Protein AF-X0VY59-F1 (afdb_monomer)

pLDDT: mean 82.15, std 9.76, range [50.88, 96.69]

Mean predicted aligned error: 11.32 Å

Sequence (156 aa):
MSFKDVVDAVDQGPKRRRDRLIAVYIGILAVALAICSMGAGNATKDTMTSNIESANTWAFFQAKNIRRHVLRLQIDELEVLQAAEPELTERARSVIADKIKRYREKEAHLSSDPETGEGLKELLVKGKSLEAQRDLAMRKDRYFDYGLALLQIAIV

InterPro domains:
  IPR025570 Domain of unknown function DUF4337 [PF14235] (20-156)

Secondary structure (DSSP, 8-state):
--HHHHHHHHHHHHHHHHHHHHHHHHHHHHHHHHHHHHHHHHHHHHHHHHHHHHHHHHHHHHHHHHHHHHHHHHHHHHHHHHHH-TT--HHHHHHHHHHHHHHHHHHHHHH--TTTT-SHHHHHHHHHHHHHHHHHHHHHHHHHHHHHHHHHHHH-

Nearest PDB structures (foldseek):
  8iyj-assembly1_B5  TM=4.871E-01  e=7.510E-01  Mus musculus
  8otz-assembly1_C5  TM=5.982E-01  e=2.436E+00  Bos taurus
  3g67-assembly1_A  TM=3.254E-01  e=3.240E-01  Thermotoga maritima

Structure (mmCIF, N/CA/C/O backbone):
data_AF-X0VY59-F1
#
_entry.id   AF-X0VY59-F1
#
loop_
_atom_site.group_PDB
_atom_site.id
_atom_site.type_symbol
_atom_site.label_atom_id
_atom_site.label_alt_id
_atom_site.label_comp_id
_atom_site.label_asym_id
_atom_site.label_entity_id
_atom_site.label_seq_id
_atom_site.pdbx_PDB_ins_code
_atom_site.Cartn_x
_atom_site.Cartn_y
_atom_site.Cartn_z
_atom_site.occupancy
_atom_site.B_iso_or_equiv
_atom_site.auth_seq_id
_atom_site.auth_comp_id
_atom_site.auth_asym_id
_atom_site.auth_atom_id
_atom_site.pdbx_PDB_model_num
ATOM 1 N N . MET A 1 1 ? 57.405 10.185 -54.154 1.00 50.88 1 MET A N 1
ATOM 2 C CA . MET A 1 1 ? 56.457 9.158 -53.673 1.00 50.88 1 MET A CA 1
ATOM 3 C C . MET A 1 1 ? 57.061 7.806 -53.977 1.00 50.88 1 MET A C 1
ATOM 5 O O . MET A 1 1 ? 57.399 7.564 -55.131 1.00 50.88 1 MET A O 1
ATOM 9 N N . SER A 1 2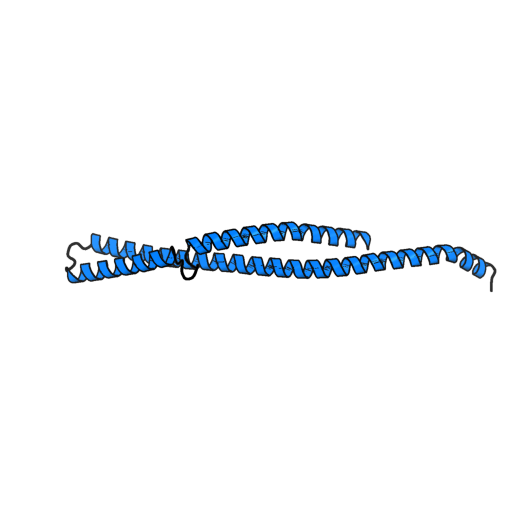 ? 57.310 7.002 -52.946 1.00 72.81 2 SER A N 1
ATOM 10 C CA . SER A 1 2 ? 57.912 5.676 -53.095 1.00 72.81 2 SER A CA 1
ATOM 11 C C . SER A 1 2 ? 56.880 4.707 -53.673 1.00 72.81 2 SER A C 1
ATOM 13 O O . SER A 1 2 ? 55.690 4.832 -53.399 1.00 72.81 2 SER A O 1
ATOM 15 N N . PHE A 1 3 ? 57.319 3.714 -54.448 1.00 57.34 3 PHE A N 1
ATOM 16 C CA . PHE A 1 3 ? 56.446 2.672 -55.009 1.00 57.34 3 PHE A CA 1
ATOM 17 C C . PHE A 1 3 ? 55.663 1.923 -53.908 1.00 57.34 3 PHE A C 1
ATOM 19 O O . PHE A 1 3 ? 54.540 1.482 -54.131 1.00 57.34 3 PHE A O 1
ATOM 26 N N . LYS A 1 4 ? 56.223 1.867 -52.688 1.00 58.50 4 LYS A N 1
ATOM 27 C CA . LYS A 1 4 ? 55.554 1.377 -51.472 1.00 58.50 4 LYS A CA 1
ATOM 28 C C . LYS A 1 4 ? 54.329 2.210 -51.076 1.00 58.50 4 LYS A C 1
ATOM 30 O O . LYS A 1 4 ? 53.301 1.625 -50.775 1.00 58.50 4 LYS A O 1
ATOM 35 N N . ASP A 1 5 ? 54.396 3.538 -51.172 1.00 61.28 5 ASP A N 1
ATOM 36 C CA . ASP A 1 5 ? 53.281 4.427 -50.806 1.00 61.28 5 ASP A CA 1
ATOM 37 C C . ASP A 1 5 ? 52.082 4.245 -51.749 1.00 61.28 5 ASP A C 1
ATOM 39 O O . ASP A 1 5 ? 50.929 4.353 -51.339 1.00 61.28 5 ASP A O 1
ATOM 43 N N . VAL A 1 6 ? 52.350 3.948 -53.025 1.00 60.97 6 VAL A N 1
ATOM 44 C CA . VAL A 1 6 ? 51.316 3.700 -54.040 1.00 60.97 6 VAL A CA 1
ATOM 45 C C . VAL A 1 6 ? 50.690 2.315 -53.852 1.00 60.97 6 VAL A C 1
ATOM 47 O O . VAL A 1 6 ? 49.472 2.186 -53.937 1.00 60.97 6 VAL A O 1
ATOM 50 N N . VAL A 1 7 ? 51.492 1.293 -53.535 1.00 62.38 7 VAL A N 1
ATOM 51 C CA . VAL A 1 7 ? 51.002 -0.064 -53.228 1.00 62.38 7 VAL A CA 1
ATOM 52 C C . VAL A 1 7 ? 50.180 -0.077 -51.934 1.00 62.38 7 VAL A C 1
ATOM 54 O O . VAL A 1 7 ? 49.089 -0.645 -51.922 1.00 62.38 7 VAL A O 1
ATOM 57 N N . ASP A 1 8 ? 50.624 0.629 -50.891 1.00 60.09 8 ASP A N 1
ATOM 58 C CA . ASP A 1 8 ? 49.873 0.779 -49.640 1.00 60.09 8 ASP A CA 1
ATOM 59 C C . ASP A 1 8 ? 48.587 1.596 -49.839 1.00 60.09 8 ASP A C 1
ATOM 61 O O . ASP A 1 8 ? 47.560 1.283 -49.237 1.00 60.09 8 ASP A O 1
ATOM 65 N N . ALA A 1 9 ? 48.586 2.612 -50.709 1.00 60.41 9 ALA A N 1
ATOM 66 C CA . ALA A 1 9 ? 47.377 3.367 -51.043 1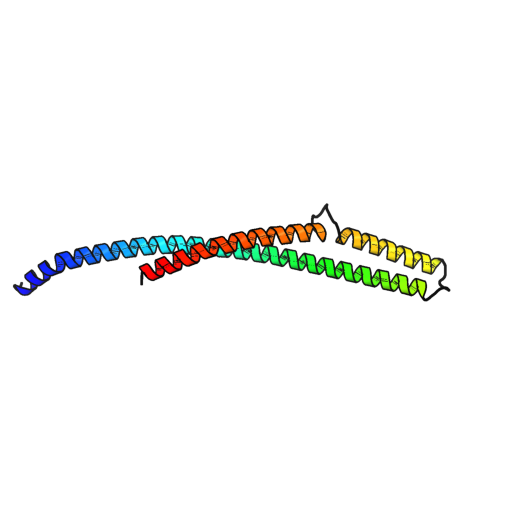.00 60.41 9 ALA A CA 1
ATOM 67 C C . ALA A 1 9 ? 46.344 2.527 -51.822 1.00 60.41 9 ALA A C 1
ATOM 69 O O . ALA A 1 9 ? 45.139 2.671 -51.591 1.00 60.41 9 ALA A O 1
ATOM 70 N N . VAL A 1 10 ? 46.799 1.632 -52.707 1.00 57.81 10 VAL A N 1
ATOM 71 C CA . VAL A 1 10 ? 45.937 0.706 -53.464 1.00 57.81 10 VAL A CA 1
ATOM 72 C C . VAL A 1 10 ? 45.395 -0.412 -52.559 1.00 57.81 10 VAL A C 1
ATOM 74 O O . VAL A 1 10 ? 44.201 -0.713 -52.627 1.00 57.81 10 VAL A O 1
ATOM 77 N N . ASP A 1 11 ? 46.205 -0.951 -51.640 1.00 59.47 11 ASP A N 1
ATOM 78 C CA . ASP A 1 11 ? 45.785 -1.975 -50.662 1.00 59.47 11 ASP A CA 1
ATOM 79 C C . ASP A 1 11 ? 44.866 -1.409 -49.550 1.00 59.47 11 ASP A C 1
ATOM 81 O O . ASP A 1 11 ? 44.028 -2.110 -48.973 1.00 59.47 11 ASP A O 1
ATOM 85 N N . GLN A 1 12 ? 44.946 -0.099 -49.286 1.00 58.47 12 GLN A N 1
ATOM 86 C CA . GLN A 1 12 ? 44.044 0.625 -48.380 1.00 58.47 12 GLN A CA 1
ATOM 87 C C . GLN A 1 12 ? 42.660 0.929 -48.975 1.00 58.47 12 GLN A C 1
ATOM 89 O O . GLN A 1 12 ? 41.727 1.186 -48.213 1.00 58.47 12 GLN A O 1
ATOM 94 N N . GLY A 1 13 ? 42.483 0.909 -50.300 1.00 58.53 13 GLY A N 1
ATOM 95 C CA . GLY A 1 13 ? 41.202 1.214 -50.960 1.00 58.53 13 GLY A CA 1
ATOM 96 C C . GLY A 1 13 ? 40.022 0.326 -50.511 1.00 58.53 13 GLY A C 1
ATOM 97 O O . GLY A 1 13 ? 38.988 0.858 -50.087 1.00 58.53 13 GLY A O 1
ATOM 98 N N . PRO A 1 14 ? 40.153 -1.018 -50.533 1.00 60.44 14 PRO A N 1
ATOM 99 C CA . PRO A 1 14 ? 39.123 -1.927 -50.032 1.00 60.44 14 PRO A CA 1
ATOM 100 C C . PRO A 1 14 ? 38.986 -1.897 -48.501 1.00 60.44 14 PRO A C 1
ATOM 102 O O . PRO A 1 14 ? 37.867 -2.013 -47.992 1.00 60.44 14 PRO A O 1
ATOM 105 N N . LYS A 1 15 ? 40.092 -1.692 -47.766 1.00 63.00 15 LYS A N 1
ATOM 106 C CA . LYS A 1 15 ? 40.093 -1.553 -46.296 1.00 63.00 15 LYS A CA 1
ATOM 107 C C . LYS A 1 15 ? 39.285 -0.325 -45.858 1.00 63.00 15 LYS A C 1
ATOM 109 O O . LYS A 1 15 ? 38.296 -0.488 -45.157 1.00 63.00 15 LYS A O 1
ATOM 114 N N . ARG A 1 16 ? 39.555 0.858 -46.425 1.00 72.94 16 ARG A N 1
ATOM 115 C CA . ARG A 1 16 ? 38.809 2.105 -46.152 1.00 72.94 16 ARG A CA 1
ATOM 116 C C . ARG A 1 16 ? 37.317 2.007 -46.472 1.00 72.94 16 ARG A C 1
ATOM 118 O O . ARG A 1 16 ? 36.502 2.604 -45.769 1.00 72.94 16 ARG A O 1
ATOM 125 N N . ARG A 1 17 ? 36.934 1.276 -47.529 1.00 76.94 17 ARG A N 1
ATOM 126 C CA . ARG A 1 17 ? 35.515 1.063 -47.867 1.00 76.94 17 ARG A CA 1
ATOM 127 C C . ARG A 1 17 ? 34.822 0.166 -46.841 1.00 76.94 17 ARG A C 1
ATOM 129 O O . ARG A 1 17 ? 33.719 0.507 -46.427 1.00 76.94 17 ARG A O 1
ATOM 136 N N . ARG A 1 18 ? 35.452 -0.935 -46.410 1.00 76.81 18 ARG A N 1
ATOM 137 C CA . ARG A 1 18 ? 34.917 -1.770 -45.318 1.00 76.81 18 ARG A CA 1
ATOM 138 C C . ARG A 1 18 ? 34.847 -1.004 -44.005 1.00 76.81 18 ARG A C 1
ATOM 140 O O . ARG A 1 18 ? 33.806 -1.052 -43.372 1.00 76.81 18 ARG A O 1
ATOM 147 N N . ASP A 1 19 ? 35.886 -0.260 -43.643 1.00 81.88 19 ASP A N 1
ATOM 148 C CA . ASP A 1 19 ? 35.919 0.505 -42.390 1.00 81.88 19 ASP A CA 1
ATOM 149 C C . ASP A 1 19 ? 34.801 1.555 -42.363 1.00 81.88 19 ASP A C 1
ATOM 151 O O . ASP A 1 19 ? 34.111 1.715 -41.360 1.00 81.88 19 ASP A O 1
ATOM 155 N N . ARG A 1 20 ? 34.533 2.208 -43.504 1.00 78.81 20 ARG A N 1
ATOM 156 C CA . ARG A 1 20 ? 33.394 3.124 -43.652 1.00 78.81 20 ARG A CA 1
ATOM 157 C C . ARG A 1 20 ? 32.046 2.402 -43.539 1.00 78.81 20 ARG A C 1
ATOM 159 O O . ARG A 1 20 ? 31.139 2.937 -42.912 1.00 78.81 20 ARG A O 1
ATOM 166 N N . LEU A 1 21 ? 31.898 1.211 -44.124 1.00 81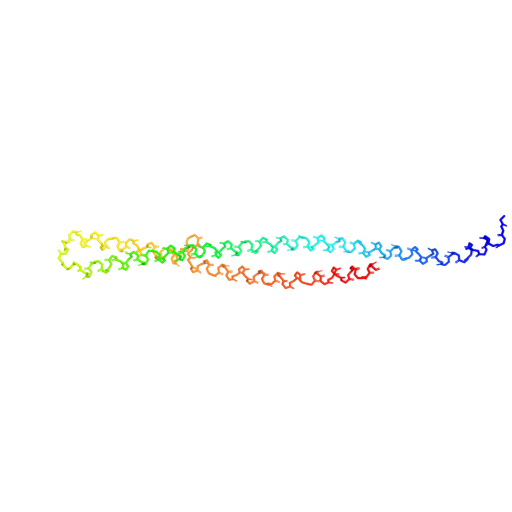.56 21 LEU A N 1
ATOM 167 C CA . LEU A 1 21 ? 30.671 0.409 -44.006 1.00 81.56 21 LEU A CA 1
ATOM 168 C C . LEU A 1 21 ? 30.440 -0.077 -42.566 1.00 81.56 21 LEU A C 1
ATOM 170 O O . LEU A 1 21 ? 29.313 -0.008 -42.085 1.00 81.56 21 LEU A O 1
ATOM 174 N N . ILE A 1 22 ? 31.499 -0.498 -41.869 1.00 84.31 22 ILE A N 1
ATOM 175 C CA . ILE A 1 22 ? 31.464 -0.892 -40.454 1.00 84.31 22 ILE A CA 1
ATOM 176 C C . ILE A 1 22 ? 31.080 0.312 -39.584 1.00 84.31 22 ILE A C 1
ATOM 178 O O . ILE A 1 22 ? 30.189 0.197 -38.749 1.00 84.31 22 ILE A O 1
ATOM 182 N N . ALA A 1 23 ? 31.671 1.487 -39.823 1.00 83.44 23 ALA A N 1
ATOM 183 C CA . ALA A 1 23 ? 31.333 2.707 -39.090 1.00 83.44 23 ALA A CA 1
ATOM 184 C C . ALA A 1 23 ? 29.864 3.128 -39.285 1.00 83.44 23 ALA A C 1
ATOM 186 O O . ALA A 1 23 ? 29.198 3.508 -38.323 1.00 83.44 23 ALA A O 1
ATOM 187 N N . VAL A 1 24 ? 29.334 3.023 -40.510 1.00 86.31 24 VAL A N 1
ATOM 188 C CA . VAL A 1 24 ? 27.910 3.288 -40.790 1.00 86.31 24 VAL A CA 1
ATOM 189 C C . VAL A 1 24 ? 27.012 2.261 -40.095 1.00 86.31 24 VAL A C 1
ATOM 191 O O . VAL A 1 24 ? 26.002 2.644 -39.510 1.00 86.31 24 VAL A O 1
ATOM 194 N N . TYR A 1 25 ? 27.386 0.979 -40.107 1.00 82.44 25 TYR A N 1
ATOM 195 C CA . TYR A 1 25 ? 26.642 -0.084 -39.426 1.00 82.44 25 TYR A CA 1
ATOM 196 C C . TYR A 1 25 ? 26.573 0.139 -37.907 1.00 82.44 25 TYR A C 1
ATOM 198 O O . TYR A 1 25 ? 25.482 0.130 -37.339 1.00 82.44 25 TYR A O 1
ATOM 206 N N . ILE A 1 26 ? 27.708 0.441 -37.266 1.00 84.62 26 ILE A N 1
ATOM 207 C CA . ILE A 1 26 ? 27.765 0.782 -35.836 1.00 84.62 26 ILE A CA 1
ATOM 208 C C . ILE A 1 26 ? 26.926 2.034 -35.546 1.00 84.62 26 ILE A C 1
ATOM 210 O O . ILE A 1 26 ? 26.197 2.062 -34.559 1.00 84.62 26 ILE A O 1
ATOM 214 N N . GLY A 1 27 ? 26.965 3.047 -36.418 1.00 85.19 27 GLY A N 1
ATOM 215 C CA . GLY A 1 27 ? 26.136 4.248 -36.285 1.00 85.19 27 GLY A CA 1
ATOM 216 C C . GLY A 1 27 ? 24.633 3.947 -36.300 1.00 85.19 27 GLY A C 1
ATOM 217 O O . GLY A 1 27 ? 23.895 4.464 -35.463 1.00 85.19 27 GLY A O 1
ATOM 218 N N . ILE A 1 28 ? 24.176 3.071 -37.201 1.00 86.50 28 ILE A N 1
ATOM 219 C CA . ILE A 1 28 ? 22.770 2.637 -37.260 1.00 86.50 28 ILE A CA 1
ATOM 220 C C . ILE A 1 28 ? 22.385 1.870 -35.988 1.00 86.50 28 ILE A C 1
ATOM 222 O O . ILE A 1 28 ? 21.339 2.153 -35.401 1.00 86.50 28 ILE A O 1
ATOM 226 N N . LEU A 1 29 ? 23.235 0.945 -35.529 1.00 83.00 29 LEU A N 1
ATOM 227 C CA . LEU A 1 29 ? 23.000 0.207 -34.286 1.00 83.00 29 LEU A CA 1
ATOM 228 C C . LEU A 1 29 ? 22.968 1.129 -33.061 1.00 83.00 29 LEU A C 1
ATOM 230 O O . LEU A 1 29 ? 22.118 0.952 -32.195 1.00 83.00 29 LEU A O 1
ATOM 234 N N . ALA A 1 30 ? 23.834 2.142 -33.002 1.00 85.12 30 ALA A N 1
ATOM 235 C CA . ALA A 1 30 ? 23.863 3.113 -31.911 1.00 85.12 30 ALA A CA 1
ATOM 236 C C . ALA A 1 30 ? 22.591 3.976 -31.866 1.00 85.12 30 ALA A C 1
ATOM 238 O O . ALA A 1 30 ? 22.054 4.221 -30.786 1.00 85.12 30 ALA A O 1
ATOM 239 N N . VAL A 1 31 ? 22.069 4.400 -33.023 1.00 88.00 31 VAL A N 1
ATOM 240 C CA . VAL A 1 31 ? 20.785 5.121 -33.094 1.00 88.00 31 VAL A CA 1
ATOM 241 C C . VAL A 1 31 ? 19.630 4.217 -32.657 1.00 88.00 31 VAL A C 1
ATOM 243 O O . VAL A 1 31 ? 18.788 4.647 -31.869 1.00 88.00 31 VAL A O 1
ATOM 246 N N . ALA A 1 32 ? 19.605 2.957 -33.106 1.00 83.44 32 ALA A N 1
ATOM 247 C CA . ALA A 1 32 ? 18.607 1.984 -32.662 1.00 83.44 32 ALA A CA 1
ATOM 248 C C . ALA A 1 32 ? 18.678 1.751 -31.141 1.00 83.44 32 ALA A C 1
ATOM 250 O O . ALA A 1 32 ? 17.652 1.799 -30.463 1.00 83.44 32 ALA A O 1
ATOM 251 N N . LEU A 1 33 ? 19.887 1.599 -30.588 1.00 85.06 33 LEU A N 1
ATOM 252 C CA . LEU A 1 33 ? 20.126 1.468 -29.150 1.00 85.06 33 LEU A CA 1
ATOM 253 C C . LEU A 1 33 ? 19.632 2.698 -28.376 1.00 85.06 33 LEU A C 1
ATOM 255 O O . LEU A 1 33 ? 18.994 2.547 -27.337 1.00 85.06 33 LEU A O 1
ATOM 259 N N . ALA A 1 34 ? 19.882 3.910 -28.880 1.00 85.69 34 ALA A N 1
ATOM 260 C CA . ALA A 1 34 ? 19.432 5.145 -28.241 1.00 85.69 34 ALA A CA 1
ATOM 261 C C . ALA A 1 34 ? 17.897 5.241 -28.182 1.00 85.69 34 ALA A C 1
ATOM 263 O O . ALA A 1 34 ? 17.343 5.608 -27.143 1.00 85.69 34 ALA A O 1
ATOM 264 N N . ILE A 1 35 ? 17.205 4.859 -29.262 1.00 83.06 35 ILE A N 1
ATOM 265 C CA . ILE A 1 35 ? 15.735 4.806 -29.302 1.00 83.06 35 ILE A CA 1
ATOM 266 C C . ILE A 1 35 ? 15.211 3.761 -28.308 1.00 83.06 35 ILE A C 1
ATOM 268 O O . ILE A 1 35 ? 14.316 4.062 -27.516 1.00 83.06 35 ILE A O 1
ATOM 272 N N . CYS A 1 36 ? 15.791 2.556 -28.298 1.00 80.06 36 CYS A N 1
ATOM 273 C CA . CYS A 1 36 ? 15.419 1.504 -27.351 1.00 80.06 36 CYS A CA 1
ATOM 274 C C . CYS A 1 36 ? 15.663 1.921 -25.892 1.00 80.06 36 CYS A C 1
ATOM 276 O O . CYS A 1 36 ? 14.810 1.676 -25.046 1.00 80.06 36 CYS A O 1
ATOM 278 N N . SER A 1 37 ? 16.780 2.594 -25.601 1.00 79.38 37 SER A N 1
ATOM 279 C CA . SER A 1 37 ? 17.136 3.064 -24.255 1.00 79.38 37 SER A CA 1
ATOM 280 C C . SER A 1 37 ? 16.167 4.136 -23.746 1.00 79.38 37 SER A C 1
ATOM 282 O O . SER A 1 37 ? 15.708 4.077 -22.605 1.00 79.38 37 SER A O 1
ATOM 284 N N . MET A 1 38 ? 15.763 5.072 -24.612 1.00 82.81 38 MET A N 1
ATOM 285 C CA . MET A 1 38 ? 14.734 6.062 -24.279 1.00 82.81 38 MET A CA 1
ATOM 286 C C . MET A 1 38 ? 13.372 5.404 -24.007 1.00 82.81 38 MET A C 1
ATOM 288 O O . MET A 1 38 ? 12.691 5.770 -23.049 1.00 82.81 38 MET A O 1
ATOM 292 N N . GLY A 1 39 ? 12.989 4.418 -24.826 1.00 79.69 39 GLY A N 1
ATOM 293 C CA . GLY A 1 39 ? 11.757 3.647 -24.640 1.00 79.69 39 GLY A CA 1
ATOM 294 C C . GLY A 1 39 ? 11.746 2.856 -23.331 1.00 79.69 39 GLY A C 1
ATOM 295 O O . GLY A 1 39 ? 10.780 2.949 -22.574 1.00 79.69 39 GLY A O 1
ATOM 296 N N . ALA A 1 40 ? 12.839 2.152 -23.029 1.00 75.69 40 ALA A N 1
ATOM 297 C CA . ALA A 1 40 ? 13.010 1.410 -21.782 1.00 75.69 40 ALA A CA 1
ATOM 298 C C . ALA A 1 40 ? 12.948 2.342 -20.563 1.00 75.69 40 ALA A C 1
ATOM 300 O O . ALA A 1 40 ? 12.189 2.091 -19.633 1.00 75.69 40 ALA A O 1
ATOM 301 N N . GLY A 1 41 ? 13.641 3.486 -20.606 1.00 79.06 41 GLY A N 1
ATOM 302 C CA . GLY A 1 41 ? 13.610 4.465 -19.517 1.00 79.06 41 GLY A CA 1
ATOM 303 C C . GLY A 1 41 ? 12.213 5.029 -19.224 1.00 79.06 41 GLY A C 1
ATOM 304 O O . GLY A 1 41 ? 11.904 5.326 -18.069 1.00 79.06 41 GLY A O 1
ATOM 305 N N . ASN A 1 42 ? 11.351 5.162 -20.236 1.00 79.19 42 ASN A N 1
ATOM 306 C CA . ASN A 1 42 ? 9.953 5.554 -20.033 1.00 79.19 42 ASN A CA 1
ATOM 307 C C . ASN A 1 42 ? 9.105 4.391 -19.490 1.00 79.19 42 ASN A C 1
ATOM 309 O O . ASN A 1 42 ? 8.365 4.587 -18.530 1.00 79.19 42 ASN A O 1
ATOM 313 N N . ALA A 1 43 ? 9.276 3.175 -20.017 1.00 75.56 43 ALA A N 1
ATOM 314 C CA . ALA A 1 43 ? 8.574 1.986 -19.527 1.00 75.56 43 ALA A CA 1
ATOM 315 C C . ALA A 1 43 ? 8.901 1.672 -18.053 1.00 75.56 43 ALA A C 1
ATOM 317 O O . ALA A 1 43 ? 8.007 1.353 -17.264 1.00 75.56 43 ALA A O 1
ATOM 318 N N . THR A 1 44 ? 10.158 1.844 -17.636 1.00 79.00 44 THR A N 1
ATOM 319 C CA . THR A 1 44 ? 10.568 1.701 -16.233 1.00 79.00 44 THR A CA 1
ATOM 320 C C . THR A 1 44 ? 9.884 2.731 -15.329 1.00 79.00 44 THR A C 1
ATOM 322 O O . THR A 1 44 ? 9.484 2.405 -14.214 1.00 79.00 44 THR A O 1
ATOM 325 N N . LYS A 1 45 ? 9.702 3.977 -15.787 1.00 82.06 45 LYS A N 1
ATOM 326 C CA . LYS A 1 45 ? 8.972 4.992 -15.006 1.00 82.06 45 LYS A CA 1
ATOM 327 C C . LYS A 1 45 ? 7.506 4.616 -14.842 1.00 82.06 45 LYS A C 1
ATOM 329 O O . LYS A 1 45 ? 6.995 4.675 -13.728 1.00 82.06 45 LYS A O 1
ATOM 334 N N . ASP A 1 46 ? 6.855 4.185 -15.917 1.00 80.31 46 ASP A N 1
ATOM 335 C CA . ASP A 1 46 ? 5.442 3.800 -15.880 1.00 80.31 46 ASP A CA 1
ATOM 336 C C . ASP A 1 46 ? 5.214 2.576 -14.981 1.00 80.31 46 ASP A C 1
ATOM 338 O O . ASP A 1 46 ? 4.299 2.565 -14.152 1.00 80.31 46 ASP A O 1
ATOM 342 N N . THR A 1 47 ? 6.086 1.566 -15.072 1.00 78.00 47 THR A N 1
ATOM 343 C CA . THR A 1 47 ? 6.038 0.398 -14.178 1.00 78.00 47 THR A CA 1
ATOM 344 C C . THR A 1 47 ? 6.307 0.788 -12.726 1.00 78.00 47 THR A C 1
ATOM 346 O O . THR A 1 47 ? 5.614 0.305 -11.831 1.00 78.00 47 THR A O 1
ATOM 349 N N . MET A 1 48 ? 7.249 1.698 -12.465 1.00 83.50 48 MET A N 1
ATOM 350 C CA . MET A 1 48 ? 7.531 2.181 -11.114 1.00 83.50 48 MET A CA 1
ATOM 351 C C . MET A 1 48 ? 6.355 2.965 -10.522 1.00 83.50 48 MET A C 1
ATOM 353 O O . MET A 1 48 ? 5.992 2.726 -9.370 1.00 83.50 48 MET A O 1
ATOM 357 N N . THR A 1 49 ? 5.712 3.837 -11.298 1.00 84.00 49 THR A N 1
ATOM 358 C CA . THR A 1 49 ? 4.496 4.548 -10.874 1.00 84.00 49 THR A CA 1
ATOM 359 C C . THR A 1 49 ? 3.371 3.562 -10.560 1.00 84.00 49 THR A C 1
ATOM 361 O O . THR A 1 49 ? 2.794 3.619 -9.475 1.00 84.00 49 THR A O 1
ATOM 364 N N . SER A 1 50 ? 3.120 2.589 -11.443 1.00 80.81 50 SER A N 1
ATOM 365 C CA . SER A 1 50 ? 2.109 1.543 -11.221 1.00 80.81 50 SER A CA 1
ATOM 366 C C . SER A 1 50 ? 2.402 0.702 -9.968 1.00 80.81 50 SER A C 1
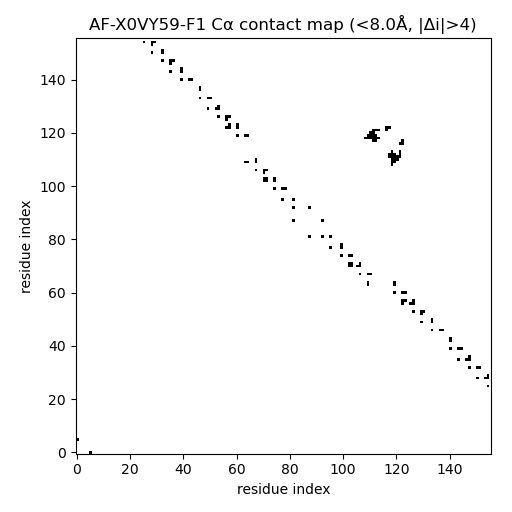ATOM 368 O O . SER A 1 50 ? 1.495 0.397 -9.187 1.00 80.81 50 SER A O 1
ATOM 370 N N . ASN A 1 51 ? 3.677 0.391 -9.710 1.00 84.69 51 ASN A N 1
ATOM 371 C CA . ASN A 1 51 ? 4.109 -0.281 -8.482 1.00 84.69 51 ASN A CA 1
ATOM 372 C C . ASN A 1 51 ? 3.785 0.546 -7.236 1.00 84.69 51 ASN A C 1
ATOM 374 O O . ASN A 1 51 ? 3.263 -0.002 -6.264 1.00 84.69 51 ASN A O 1
ATOM 378 N N . ILE A 1 52 ? 4.090 1.847 -7.262 1.00 87.50 52 ILE A N 1
ATOM 379 C CA . ILE A 1 52 ? 3.830 2.768 -6.149 1.00 87.50 52 ILE A CA 1
ATOM 380 C C . ILE A 1 52 ? 2.325 2.865 -5.883 1.00 87.50 52 ILE A C 1
ATOM 382 O O . ILE A 1 52 ? 1.900 2.755 -4.735 1.00 87.50 52 ILE A O 1
ATOM 386 N N . GLU A 1 53 ? 1.502 3.008 -6.920 1.00 86.25 53 GLU A N 1
ATOM 387 C CA . GLU A 1 53 ? 0.042 3.072 -6.780 1.00 86.25 53 GLU A CA 1
ATOM 388 C C . GLU A 1 53 ? -0.551 1.782 -6.197 1.00 86.25 53 GLU A C 1
ATOM 390 O O . GLU A 1 53 ? -1.391 1.830 -5.289 1.00 86.25 53 GLU A O 1
ATOM 395 N N . SER A 1 54 ? -0.083 0.623 -6.670 1.00 86.00 54 SER A N 1
ATOM 396 C CA . SER A 1 54 ? -0.471 -0.682 -6.128 1.00 86.00 54 SER A CA 1
ATOM 397 C C . SER A 1 54 ? -0.054 -0.821 -4.660 1.00 86.00 54 SER A C 1
ATOM 399 O O . SER A 1 54 ? -0.856 -1.240 -3.823 1.00 86.00 54 SER A O 1
ATOM 401 N N . ALA A 1 55 ? 1.180 -0.436 -4.321 1.00 86.12 55 ALA A N 1
ATOM 402 C CA . ALA A 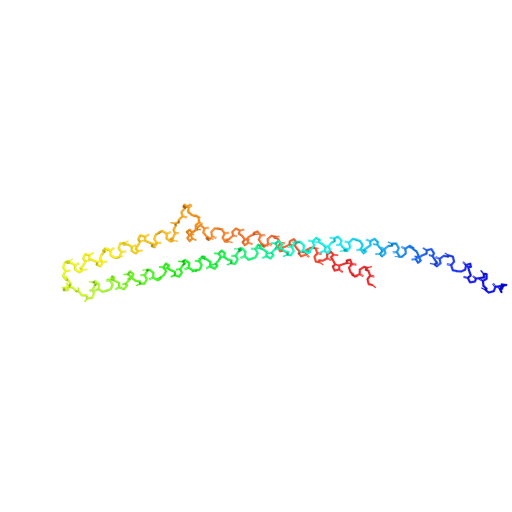1 55 ? 1.692 -0.485 -2.953 1.00 86.12 55 ALA A CA 1
ATOM 403 C C . ALA A 1 55 ? 0.907 0.443 -2.015 1.00 86.12 55 ALA A C 1
ATOM 405 O O . ALA A 1 55 ? 0.492 0.016 -0.937 1.00 86.12 55 ALA A O 1
ATOM 406 N N . ASN A 1 56 ? 0.630 1.675 -2.445 1.00 90.62 56 ASN A N 1
ATOM 407 C CA . ASN A 1 56 ? -0.171 2.638 -1.690 1.00 90.62 56 ASN A CA 1
ATOM 408 C C . ASN A 1 56 ? -1.596 2.119 -1.450 1.00 90.62 56 ASN A C 1
ATOM 410 O O . ASN A 1 56 ? -2.110 2.220 -0.335 1.00 90.62 56 ASN A O 1
ATOM 414 N N . THR A 1 57 ? -2.219 1.509 -2.464 1.00 90.38 57 THR A N 1
ATOM 415 C CA . THR A 1 57 ? -3.562 0.914 -2.343 1.00 90.38 57 THR A CA 1
ATOM 416 C C . THR A 1 57 ? -3.580 -0.205 -1.300 1.00 90.38 57 THR A C 1
ATOM 418 O O . THR A 1 57 ? -4.463 -0.240 -0.440 1.00 90.38 57 THR A O 1
ATOM 421 N N . TRP A 1 58 ? -2.578 -1.087 -1.317 1.00 89.25 58 TRP A N 1
ATOM 422 C CA . TRP A 1 58 ? -2.451 -2.155 -0.325 1.00 89.25 58 TRP A CA 1
ATOM 423 C C . TRP A 1 58 ? -2.144 -1.637 1.080 1.00 89.25 58 TRP A C 1
ATOM 425 O O . TRP A 1 58 ? -2.734 -2.124 2.044 1.00 89.25 58 TRP A O 1
ATOM 435 N N . ALA A 1 59 ? -1.280 -0.631 1.211 1.00 91.06 59 ALA A N 1
ATOM 436 C CA . ALA A 1 59 ? -0.998 0.007 2.494 1.00 91.06 59 ALA A CA 1
ATOM 437 C C . ALA A 1 59 ? -2.273 0.615 3.099 1.00 91.06 59 ALA A C 1
ATOM 439 O O . ALA A 1 59 ? -2.564 0.434 4.283 1.00 91.06 59 ALA A O 1
ATOM 440 N N . PHE A 1 60 ? -3.088 1.267 2.269 1.00 90.31 60 PHE A N 1
ATOM 441 C CA . PHE A 1 60 ? -4.353 1.844 2.699 1.00 90.31 60 PHE A CA 1
ATOM 442 C C . PHE A 1 60 ? -5.391 0.779 3.082 1.00 90.31 60 PHE A C 1
ATOM 444 O O . PHE A 1 60 ? -6.046 0.898 4.121 1.00 90.31 60 PHE A O 1
ATOM 451 N N . PHE A 1 61 ? -5.487 -0.307 2.307 1.00 90.75 61 PHE A N 1
ATOM 452 C CA . PHE A 1 61 ? -6.295 -1.477 2.658 1.00 90.75 61 PHE A CA 1
ATOM 453 C C . PHE A 1 61 ? -5.889 -2.053 4.023 1.00 90.75 61 PHE A C 1
ATOM 455 O O . PHE A 1 61 ? -6.744 -2.272 4.884 1.00 90.75 61 PHE A O 1
ATOM 462 N N . GLN A 1 62 ? -4.588 -2.250 4.256 1.00 91.88 62 GLN A N 1
ATOM 463 C CA . GLN A 1 62 ? -4.074 -2.753 5.532 1.00 91.88 62 GLN A CA 1
ATOM 464 C C . GLN A 1 62 ? -4.407 -1.806 6.690 1.00 91.88 62 GLN A C 1
ATOM 466 O O . GLN A 1 62 ? -4.924 -2.258 7.713 1.00 91.88 62 GLN A O 1
ATOM 471 N N . ALA A 1 63 ? -4.200 -0.497 6.519 1.00 92.50 63 ALA A N 1
ATOM 472 C CA . ALA A 1 63 ? -4.515 0.504 7.536 1.00 92.50 63 ALA A CA 1
ATOM 473 C C . ALA A 1 63 ? -6.007 0.499 7.914 1.00 92.50 63 ALA A C 1
ATOM 475 O O . ALA A 1 63 ? -6.353 0.478 9.101 1.00 92.50 63 ALA A O 1
ATOM 476 N N . LYS A 1 64 ? -6.910 0.448 6.922 1.00 91.44 64 LYS A N 1
ATOM 477 C CA . LYS A 1 64 ? -8.356 0.341 7.180 1.00 91.44 64 LYS A CA 1
ATOM 478 C C . LYS A 1 64 ? -8.725 -0.976 7.852 1.00 91.44 64 LYS A C 1
ATOM 480 O O . LYS A 1 64 ? -9.565 -0.980 8.753 1.00 91.44 64 LYS A O 1
ATOM 485 N N . ASN A 1 65 ? -8.085 -2.080 7.471 1.00 90.19 65 ASN A N 1
ATOM 486 C CA . ASN A 1 65 ? -8.356 -3.373 8.084 1.00 90.19 65 ASN A CA 1
ATOM 487 C C . ASN A 1 65 ? -7.919 -3.406 9.558 1.00 90.19 65 ASN A C 1
ATOM 489 O O . ASN A 1 65 ? -8.668 -3.891 10.404 1.00 90.19 65 ASN A O 1
ATOM 493 N N . ILE A 1 66 ? -6.767 -2.812 9.890 1.00 93.50 66 ILE A N 1
ATOM 494 C CA . ILE A 1 66 ? -6.321 -2.638 11.282 1.00 93.50 66 ILE A CA 1
ATOM 495 C C . ILE A 1 66 ? -7.330 -1.793 12.061 1.00 93.50 66 ILE A C 1
ATOM 497 O O . ILE A 1 66 ? -7.773 -2.201 13.133 1.00 93.50 66 ILE A O 1
ATOM 501 N N . ARG A 1 67 ? -7.767 -0.651 11.512 1.00 93.31 67 ARG A N 1
ATOM 502 C CA . ARG A 1 67 ? -8.774 0.204 12.165 1.00 93.31 67 ARG A CA 1
ATOM 503 C C . ARG A 1 67 ? -10.080 -0.547 12.431 1.00 93.31 67 ARG A C 1
ATOM 505 O O . ARG A 1 67 ? -10.671 -0.386 13.496 1.00 93.31 67 ARG A O 1
ATOM 512 N N . ARG A 1 68 ? -10.506 -1.394 11.492 1.00 93.44 68 ARG A N 1
ATOM 513 C CA . ARG A 1 68 ? -11.666 -2.272 11.666 1.00 93.44 68 ARG A CA 1
ATOM 514 C C . ARG A 1 68 ? -11.449 -3.287 12.789 1.00 93.44 68 ARG A C 1
ATOM 516 O O . ARG A 1 68 ? -12.341 -3.473 13.608 1.00 93.44 68 ARG A O 1
ATOM 523 N N . HIS A 1 69 ? -10.277 -3.916 12.854 1.00 94.50 69 HIS A N 1
ATOM 524 C CA . HIS A 1 69 ? -9.946 -4.849 13.931 1.00 94.50 69 HIS A CA 1
ATOM 525 C C . HIS A 1 69 ? -9.935 -4.180 15.308 1.00 94.50 69 HIS A C 1
ATOM 527 O O . HIS A 1 69 ? -10.459 -4.762 16.251 1.00 94.50 69 HIS A O 1
ATOM 533 N N . VAL A 1 70 ? -9.430 -2.949 15.420 1.00 95.69 70 VAL A N 1
ATOM 534 C CA . VAL A 1 70 ? -9.484 -2.180 16.675 1.00 95.69 70 VAL A CA 1
ATOM 535 C C . VAL A 1 70 ? -10.930 -1.922 17.109 1.00 95.69 70 VAL A C 1
ATOM 537 O O . VAL A 1 70 ? -11.245 -2.086 18.283 1.00 95.69 70 VAL A O 1
ATOM 540 N N . LEU A 1 71 ? -11.827 -1.566 16.181 1.00 94.62 71 LEU A N 1
ATOM 541 C CA . LEU A 1 71 ? -13.248 -1.380 16.505 1.00 94.62 71 LEU A CA 1
ATOM 542 C C . LEU A 1 71 ? -13.914 -2.678 16.966 1.00 94.62 71 LEU A C 1
ATOM 544 O O . LEU A 1 71 ? -14.668 -2.648 17.932 1.00 94.62 71 LEU A O 1
ATOM 548 N N . ARG A 1 72 ? -13.620 -3.806 16.307 1.00 93.88 72 ARG A N 1
ATOM 549 C CA . ARG A 1 72 ? -14.115 -5.126 16.731 1.00 93.88 72 ARG A CA 1
ATOM 550 C C . ARG A 1 72 ? -13.649 -5.472 18.136 1.00 93.88 72 ARG A C 1
ATOM 552 O O . ARG A 1 72 ? -14.474 -5.813 18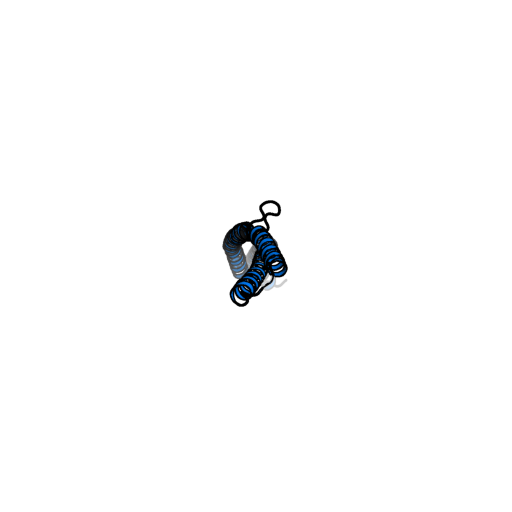.964 1.00 93.88 72 ARG A O 1
ATOM 559 N N . LEU A 1 73 ? -12.360 -5.283 18.417 1.00 96.69 73 LEU A N 1
ATOM 560 C CA . LEU A 1 73 ? -11.802 -5.536 19.743 1.00 96.69 73 LEU A CA 1
ATOM 561 C C . LEU A 1 73 ? -12.497 -4.693 20.823 1.00 96.69 73 LEU A C 1
ATOM 563 O O . LEU A 1 73 ? -12.814 -5.203 21.889 1.00 96.69 73 LEU A O 1
ATOM 567 N N . GLN A 1 74 ? -12.779 -3.420 20.533 1.00 94.75 74 GLN A N 1
ATOM 568 C CA . GLN A 1 74 ? -13.513 -2.544 21.452 1.00 94.75 74 GLN A CA 1
ATOM 569 C C . GLN A 1 74 ? -14.976 -2.963 21.639 1.00 94.75 74 GLN A C 1
ATOM 571 O O . GLN A 1 74 ? -15.521 -2.790 22.725 1.00 94.75 74 GLN A O 1
ATOM 576 N N . ILE A 1 75 ? -15.635 -3.467 20.591 1.00 94.88 75 ILE A N 1
ATOM 577 C CA . ILE A 1 75 ? -16.991 -4.022 20.699 1.00 94.88 75 ILE A CA 1
ATOM 578 C C . ILE A 1 75 ? -16.966 -5.261 21.595 1.00 94.88 75 ILE A C 1
ATOM 580 O O . ILE A 1 75 ? -17.739 -5.312 22.546 1.00 94.88 75 ILE A O 1
ATOM 584 N N . ASP A 1 76 ? -16.048 -6.194 21.339 1.00 95.56 76 ASP A N 1
ATOM 585 C CA . ASP A 1 76 ? -15.907 -7.429 22.113 1.00 95.56 76 ASP A CA 1
ATOM 586 C C . ASP A 1 76 ? -15.628 -7.124 23.596 1.00 95.56 76 ASP A C 1
ATOM 588 O O . ASP A 1 76 ? -16.240 -7.717 24.479 1.00 95.56 76 ASP A O 1
ATOM 592 N N . GLU A 1 77 ? -14.764 -6.148 23.890 1.00 94.75 77 GLU A N 1
ATOM 593 C CA . GLU A 1 77 ? -14.474 -5.709 25.261 1.00 94.75 77 GLU A CA 1
ATOM 594 C C . GLU A 1 77 ? -15.719 -5.148 25.970 1.00 94.75 77 GLU A C 1
ATOM 596 O O . GLU A 1 77 ? -15.984 -5.483 27.126 1.00 94.75 77 GLU A O 1
ATOM 601 N N . LEU A 1 78 ? -16.519 -4.332 25.275 1.00 92.75 78 LEU A N 1
ATOM 602 C CA . LEU A 1 78 ? -17.767 -3.783 25.815 1.00 92.75 78 LEU A CA 1
ATOM 603 C C . LEU A 1 78 ? -18.837 -4.865 26.026 1.00 92.75 78 LEU A C 1
ATOM 605 O O . LEU A 1 78 ? -19.573 -4.807 27.013 1.00 92.75 78 LEU A O 1
ATOM 609 N N . GLU A 1 79 ? -18.920 -5.844 25.125 1.00 91.81 79 GLU A N 1
ATOM 610 C CA . GLU A 1 79 ? -19.833 -6.987 25.243 1.00 91.81 79 GLU A CA 1
ATOM 611 C C . GLU A 1 79 ? -19.440 -7.892 26.423 1.00 91.81 79 GLU A C 1
ATOM 613 O O . GLU A 1 79 ? -20.302 -8.279 27.216 1.00 91.81 79 GLU A O 1
ATOM 618 N N . VAL A 1 80 ? -18.142 -8.162 26.606 1.00 93.38 80 VAL A N 1
ATOM 619 C CA . VAL A 1 80 ? -17.621 -8.912 27.762 1.00 93.38 80 VAL A CA 1
ATOM 620 C C . VAL A 1 80 ? -17.875 -8.164 29.068 1.00 93.38 80 VAL A C 1
ATOM 622 O O . VAL A 1 80 ? -18.328 -8.781 30.030 1.00 93.38 80 VAL A O 1
ATOM 625 N N . LEU A 1 81 ? -17.649 -6.846 29.111 1.00 89.88 81 LEU A N 1
ATOM 626 C CA . LEU A 1 81 ? -17.936 -6.025 30.292 1.00 89.88 81 LEU A CA 1
ATOM 627 C C . LEU A 1 81 ? -19.420 -6.107 30.681 1.00 89.88 81 LEU A C 1
ATOM 629 O O . LEU A 1 81 ? -19.751 -6.302 31.849 1.00 89.88 81 LEU A O 1
ATOM 633 N N . GLN A 1 82 ? -20.317 -6.010 29.696 1.00 87.69 82 GLN A N 1
ATOM 634 C CA . GLN A 1 82 ? -21.757 -6.116 29.923 1.00 87.69 82 GLN A CA 1
ATOM 635 C C . GLN A 1 82 ? -22.170 -7.505 30.438 1.00 87.69 82 GLN A C 1
ATOM 637 O O . GLN A 1 82 ? -23.099 -7.604 31.239 1.00 87.69 82 GLN A O 1
ATOM 642 N N . ALA A 1 83 ? -21.493 -8.567 29.992 1.00 87.06 83 ALA A N 1
ATOM 643 C CA . ALA A 1 83 ? -21.733 -9.930 30.460 1.00 87.06 83 ALA A CA 1
ATOM 644 C C . ALA A 1 83 ? -21.142 -10.205 31.856 1.00 87.06 83 ALA A C 1
ATOM 646 O O . ALA A 1 83 ? -21.712 -10.988 32.615 1.00 87.06 83 ALA A O 1
ATOM 647 N N . ALA A 1 84 ? -20.012 -9.576 32.194 1.00 89.94 84 ALA A N 1
ATOM 648 C CA . ALA A 1 84 ? -19.313 -9.764 33.464 1.00 89.94 84 ALA A CA 1
ATOM 649 C C . ALA A 1 84 ? -19.968 -9.016 34.638 1.00 89.94 84 ALA A C 1
ATOM 651 O O . ALA A 1 84 ? -19.852 -9.464 35.778 1.00 89.94 84 ALA A O 1
ATOM 652 N N . GLU A 1 85 ? -20.675 -7.910 34.377 1.00 86.69 85 GLU A N 1
ATOM 653 C CA . GLU A 1 85 ? -21.319 -7.087 35.408 1.00 86.69 85 GLU A CA 1
ATOM 654 C C . GLU A 1 85 ? -22.862 -7.099 35.302 1.00 86.69 85 GLU A C 1
ATOM 656 O O . GLU A 1 85 ? -23.476 -6.160 34.783 1.00 86.69 85 GLU A O 1
ATOM 661 N N . PRO A 1 86 ? -23.544 -8.131 35.835 1.00 76.50 86 PRO A N 1
ATOM 662 C CA . PRO A 1 86 ? -25.007 -8.220 35.790 1.00 76.50 86 PRO A CA 1
ATOM 663 C C . PRO A 1 86 ? -25.722 -7.143 36.631 1.00 76.50 86 PRO A C 1
ATOM 665 O O . PRO A 1 86 ? -26.901 -6.868 36.402 1.00 76.50 86 PRO A O 1
ATOM 668 N N . GLU A 1 87 ? -25.019 -6.501 37.571 1.00 84.88 87 GLU A N 1
ATOM 669 C CA . GLU A 1 87 ? -25.547 -5.435 38.438 1.00 84.88 87 GLU A CA 1
ATOM 670 C C . GLU A 1 87 ? -25.488 -4.028 37.811 1.00 84.88 87 GLU A C 1
ATOM 672 O O . GLU A 1 87 ? -25.855 -3.041 38.455 1.00 84.88 87 GLU A O 1
ATOM 677 N N . LEU A 1 88 ? -25.071 -3.901 36.545 1.00 81.56 88 LEU A N 1
ATOM 678 C CA . LEU A 1 88 ? -25.046 -2.611 35.856 1.00 81.56 88 LEU A CA 1
ATOM 679 C C . LEU A 1 88 ? -26.423 -1.935 35.878 1.00 81.56 88 LEU A C 1
ATOM 681 O O . LEU A 1 88 ? -27.443 -2.508 35.472 1.00 81.56 88 LEU A O 1
ATOM 685 N N . THR A 1 89 ? -26.439 -0.663 36.283 1.00 87.31 89 THR A N 1
ATOM 686 C CA . THR A 1 89 ? -27.642 0.177 36.212 1.00 87.31 89 THR A CA 1
ATOM 687 C C . THR A 1 89 ? -28.172 0.252 34.776 1.00 87.31 89 THR A C 1
ATOM 689 O O . THR A 1 89 ? -27.404 0.201 33.812 1.00 87.31 89 THR A O 1
ATOM 692 N N . GLU A 1 90 ? -29.484 0.434 34.616 1.00 84.25 90 GLU A N 1
ATOM 693 C CA . GLU A 1 90 ? -30.123 0.537 33.293 1.00 84.25 90 GLU A CA 1
ATOM 694 C C . GLU A 1 90 ? -29.496 1.649 32.430 1.00 84.25 90 GLU A C 1
ATOM 696 O O . GLU A 1 90 ? -29.280 1.496 31.229 1.00 84.25 90 GLU A O 1
ATOM 701 N N . ARG A 1 91 ? -29.093 2.754 33.070 1.00 87.12 91 ARG A N 1
ATOM 702 C CA . ARG A 1 91 ? -28.383 3.859 32.417 1.00 87.12 91 ARG A CA 1
ATOM 703 C C . ARG A 1 91 ? -26.986 3.468 31.924 1.00 87.12 91 ARG A C 1
ATOM 705 O O . ARG A 1 91 ? -26.564 3.948 30.878 1.00 87.12 91 ARG A O 1
ATOM 712 N N . ALA A 1 92 ? -26.247 2.641 32.662 1.00 86.75 92 ALA A N 1
ATOM 713 C CA . ALA A 1 92 ? -24.927 2.184 32.228 1.00 86.75 92 ALA A CA 1
ATOM 714 C C . ALA A 1 92 ? -25.041 1.201 31.052 1.00 86.75 92 ALA A C 1
ATOM 716 O O . ALA A 1 92 ? -24.307 1.328 30.070 1.00 86.75 92 ALA A O 1
ATOM 717 N N . ARG A 1 93 ? -26.022 0.289 31.104 1.00 87.38 93 ARG A N 1
ATOM 718 C CA . ARG A 1 93 ? -26.324 -0.638 30.004 1.00 87.38 93 ARG A CA 1
ATOM 719 C C . ARG A 1 93 ?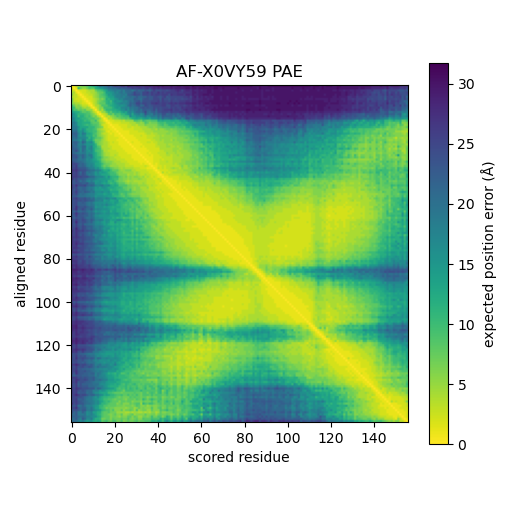 -26.697 0.084 28.713 1.00 87.38 93 ARG A C 1
ATOM 721 O O . ARG A 1 93 ? -26.165 -0.265 27.661 1.00 87.38 93 ARG A O 1
ATOM 728 N N . SER A 1 94 ? -27.545 1.111 28.780 1.00 89.31 94 SER A N 1
ATOM 729 C CA . SER A 1 94 ? -27.933 1.868 27.584 1.00 89.31 94 SER A CA 1
ATOM 730 C C . SER A 1 94 ? -26.756 2.617 26.950 1.00 89.31 94 SER A C 1
ATOM 732 O O . SER A 1 94 ? -26.594 2.583 25.732 1.00 89.31 94 SER A O 1
ATOM 734 N N . VAL A 1 95 ? -25.865 3.210 27.754 1.00 91.00 95 VAL A N 1
ATOM 735 C CA . VAL A 1 95 ? -24.649 3.882 27.252 1.00 91.00 95 VAL A CA 1
ATOM 736 C C . VAL A 1 95 ? -23.694 2.902 26.559 1.00 91.00 95 VAL A C 1
ATOM 738 O O . VAL A 1 95 ? -23.113 3.242 25.523 1.00 91.00 95 VAL A O 1
ATOM 741 N N . ILE A 1 96 ? -23.521 1.696 27.109 1.00 90.56 96 ILE A N 1
ATOM 742 C CA . ILE A 1 96 ? -22.685 0.646 26.506 1.00 90.56 96 ILE A CA 1
ATOM 743 C C . ILE A 1 96 ? -23.302 0.168 25.186 1.00 90.56 96 ILE A C 1
ATOM 745 O O . ILE A 1 96 ? -22.612 0.150 24.165 1.00 90.56 96 ILE A O 1
ATOM 749 N N . ALA A 1 97 ? -24.606 -0.120 25.170 1.00 90.94 97 ALA A N 1
ATOM 750 C CA . ALA A 1 97 ? -25.324 -0.534 23.964 1.00 90.94 97 ALA A CA 1
ATOM 751 C C . ALA A 1 97 ? -25.240 0.521 22.844 1.00 90.94 97 ALA A C 1
ATOM 753 O O . ALA A 1 97 ? -24.963 0.189 21.688 1.00 90.94 97 ALA A O 1
ATOM 754 N N . ASP A 1 98 ? -25.381 1.805 23.185 1.00 94.06 98 ASP A N 1
ATOM 755 C CA . ASP A 1 98 ? -25.220 2.915 22.241 1.00 94.06 98 ASP A CA 1
ATOM 756 C C . ASP A 1 98 ? -23.799 2.999 21.665 1.00 94.06 98 ASP A C 1
ATOM 758 O O . ASP A 1 98 ? -23.623 3.313 20.483 1.00 94.06 98 ASP A O 1
ATOM 762 N N . LYS A 1 99 ? -22.765 2.750 22.482 1.00 92.88 99 LYS A N 1
ATOM 763 C CA . LYS A 1 99 ? -21.368 2.712 22.016 1.00 92.88 99 LYS A CA 1
ATOM 764 C C . LYS A 1 99 ? -21.136 1.540 21.067 1.00 92.88 99 LYS A C 1
ATOM 766 O O . LYS A 1 99 ? -20.579 1.758 19.991 1.00 92.88 99 LYS A O 1
ATOM 771 N N . ILE A 1 100 ? -21.610 0.346 21.427 1.00 93.56 100 ILE A N 1
ATOM 772 C CA . ILE A 1 100 ? -21.526 -0.855 20.583 1.00 93.56 100 ILE A CA 1
ATOM 773 C C . ILE A 1 100 ? -22.192 -0.590 19.230 1.00 93.56 100 ILE A C 1
ATOM 775 O O . ILE A 1 100 ? -21.574 -0.813 18.186 1.00 93.56 100 ILE A O 1
ATOM 779 N N . LYS A 1 101 ? -23.409 -0.031 19.227 1.00 95.00 101 LYS A N 1
ATOM 780 C CA . LYS A 1 101 ? -24.134 0.306 17.994 1.00 95.00 101 LYS A CA 1
ATOM 781 C C . LYS A 1 101 ? -23.328 1.254 17.100 1.00 95.00 101 LYS A C 1
ATOM 783 O O . LYS A 1 101 ? -23.102 0.945 15.931 1.00 95.00 101 LYS A O 1
ATOM 788 N N . ARG A 1 102 ? -22.822 2.363 17.654 1.00 94.44 102 ARG A N 1
ATOM 789 C CA . ARG A 1 102 ? -21.999 3.330 16.899 1.00 94.44 102 ARG A CA 1
ATOM 790 C C . ARG A 1 102 ? -20.716 2.709 16.349 1.00 94.44 102 ARG A C 1
ATOM 792 O O . ARG A 1 102 ? -20.261 3.095 15.273 1.00 94.44 102 ARG A O 1
ATOM 799 N N . TYR A 1 103 ? -20.086 1.793 17.082 1.00 94.38 103 TYR A N 1
ATOM 800 C CA . TYR A 1 103 ? -18.877 1.116 16.610 1.00 94.38 103 TYR A CA 1
ATOM 801 C C . TYR A 1 103 ? -19.179 0.117 15.494 1.00 94.38 103 TYR A C 1
ATOM 803 O O . TYR A 1 103 ? -18.439 0.101 14.510 1.00 94.38 103 TYR A O 1
ATOM 811 N N . ARG A 1 104 ? -20.293 -0.620 15.572 1.00 93.31 104 ARG A N 1
ATOM 812 C CA . ARG A 1 104 ? -20.746 -1.499 14.482 1.00 93.31 104 ARG A CA 1
ATOM 813 C C . ARG A 1 104 ? -21.093 -0.718 13.213 1.00 93.31 104 ARG A C 1
ATOM 815 O O . ARG A 1 104 ? -20.722 -1.139 12.122 1.00 93.31 104 ARG A O 1
ATOM 822 N N . GLU A 1 105 ? -21.722 0.451 13.339 1.00 92.88 105 GLU A N 1
ATOM 823 C CA . GLU A 1 105 ? -21.981 1.346 12.197 1.00 92.88 105 GLU A CA 1
ATOM 824 C C . GLU A 1 105 ? -20.673 1.803 11.525 1.00 92.88 105 GLU A C 1
ATOM 826 O O . GLU A 1 105 ? -20.527 1.714 10.304 1.00 92.88 105 GLU A O 1
ATOM 831 N N . LYS A 1 106 ? -19.672 2.218 12.317 1.00 90.94 106 LYS A N 1
ATOM 832 C CA . LYS A 1 106 ? -18.340 2.583 11.798 1.00 90.94 106 LYS A CA 1
ATOM 833 C C . LYS A 1 106 ? -17.622 1.404 11.141 1.00 90.94 106 LYS A C 1
ATOM 835 O O . LYS A 1 106 ? -16.945 1.583 10.130 1.00 90.94 106 LYS A O 1
ATOM 840 N N . GLU A 1 107 ? -17.748 0.209 11.708 1.00 90.94 107 GLU A N 1
ATOM 841 C CA . GLU A 1 107 ? -17.173 -1.015 11.152 1.00 90.94 107 GLU A CA 1
ATOM 842 C C . GLU A 1 107 ? -17.797 -1.379 9.793 1.00 90.94 107 GLU A C 1
ATOM 844 O O . GLU A 1 107 ? -17.082 -1.767 8.859 1.00 90.94 107 GLU A O 1
ATOM 849 N N . ALA A 1 108 ? -19.119 -1.225 9.672 1.00 88.81 108 ALA A N 1
ATOM 850 C CA . ALA A 1 108 ? -19.853 -1.453 8.432 1.00 88.81 108 ALA A CA 1
ATOM 851 C C . ALA A 1 108 ? -19.399 -0.480 7.338 1.00 88.81 108 ALA A C 1
ATOM 853 O O . ALA A 1 108 ? -19.068 -0.922 6.237 1.00 88.81 108 ALA A O 1
ATOM 854 N N . HIS A 1 109 ? -19.273 0.806 7.674 1.00 87.31 109 HIS A N 1
ATOM 855 C CA . HIS A 1 109 ? -18.788 1.832 6.750 1.00 87.31 109 HIS A CA 1
ATOM 856 C C . HIS A 1 109 ? -17.333 1.590 6.307 1.00 87.31 109 HIS A C 1
ATOM 858 O O . HIS A 1 109 ? -17.004 1.723 5.136 1.00 87.31 109 HIS A O 1
ATOM 864 N N . LEU A 1 110 ? -16.450 1.128 7.201 1.00 84.94 110 LEU A N 1
ATOM 865 C CA . LEU A 1 110 ? -15.091 0.719 6.807 1.00 84.94 110 LEU A CA 1
ATOM 866 C C . LEU A 1 110 ? -15.080 -0.520 5.896 1.00 84.94 110 LEU A C 1
ATOM 868 O O . LEU A 1 110 ? -14.162 -0.700 5.092 1.00 84.94 110 LEU A O 1
ATOM 872 N N . SER A 1 111 ? -16.064 -1.407 6.045 1.00 84.38 111 SER A N 1
ATOM 873 C CA . SER A 1 111 ? -16.142 -2.651 5.275 1.00 84.38 111 SER A CA 1
ATOM 874 C C . SER A 1 111 ? -16.691 -2.447 3.865 1.00 84.38 111 SER A C 1
ATOM 876 O O . SER A 1 111 ? -16.283 -3.181 2.963 1.00 84.38 111 SER A O 1
ATOM 878 N N . SER A 1 112 ? -17.592 -1.486 3.674 1.00 83.06 112 SER A N 1
ATOM 879 C CA . SER A 1 112 ? -18.082 -1.071 2.362 1.00 83.06 112 SER A CA 1
ATOM 880 C C . SER A 1 112 ? -18.405 0.414 2.401 1.00 83.06 112 SER A C 1
ATOM 882 O O . SER A 1 112 ? -19.227 0.862 3.201 1.00 83.06 112 SER A O 1
ATOM 884 N N . ASP A 1 113 ? -17.746 1.145 1.517 1.00 78.88 113 ASP A N 1
ATOM 885 C CA . ASP A 1 113 ? -18.007 2.552 1.260 1.00 78.88 113 ASP A CA 1
ATOM 886 C C . ASP A 1 113 ? -18.055 2.737 -0.263 1.00 78.88 113 ASP A C 1
ATOM 888 O O . ASP A 1 113 ? -17.014 2.943 -0.902 1.00 78.88 113 ASP A O 1
ATOM 892 N N . PRO A 1 114 ? -19.251 2.579 -0.860 1.00 69.56 114 PRO A N 1
ATOM 893 C CA . PRO A 1 114 ? -19.438 2.717 -2.297 1.00 69.56 114 PRO A CA 1
ATOM 894 C C . PRO A 1 114 ? -19.300 4.164 -2.779 1.00 69.56 114 PRO A C 1
ATOM 896 O O . PRO A 1 114 ? -19.031 4.369 -3.959 1.00 69.56 114 PRO A O 1
ATOM 899 N N . GLU A 1 115 ? -19.497 5.155 -1.901 1.00 72.38 115 GLU A N 1
ATOM 900 C CA . GLU A 1 115 ? -19.471 6.574 -2.278 1.00 72.38 115 GLU A CA 1
ATOM 901 C C . GLU A 1 115 ? -18.044 7.052 -2.537 1.00 72.38 115 GLU A C 1
ATOM 903 O O . GLU A 1 115 ? -17.792 7.756 -3.515 1.00 72.38 115 GLU A O 1
ATOM 908 N N . THR A 1 116 ? -17.093 6.632 -1.700 1.00 75.25 116 THR A N 1
ATOM 909 C CA . THR A 1 116 ? -15.672 6.966 -1.890 1.00 75.25 116 THR A CA 1
ATOM 910 C C . THR A 1 116 ? -14.918 5.913 -2.705 1.00 75.25 116 THR A C 1
ATOM 912 O O . THR A 1 116 ? -13.829 6.182 -3.214 1.00 75.25 116 THR A O 1
ATOM 915 N N . GLY A 1 117 ? -15.470 4.701 -2.839 1.00 73.88 117 GLY A N 1
ATOM 916 C CA . GLY A 1 117 ? -14.772 3.559 -3.439 1.00 73.88 117 GLY A CA 1
ATOM 917 C C . GLY A 1 117 ? -13.588 3.075 -2.595 1.00 73.88 117 GLY A C 1
ATOM 918 O O . GLY A 1 117 ? -12.732 2.330 -3.078 1.00 73.88 117 GLY A O 1
ATOM 919 N N . GLU A 1 118 ? -13.521 3.508 -1.336 1.00 78.06 118 GLU A N 1
ATOM 920 C CA . GLU A 1 118 ? -12.432 3.215 -0.417 1.00 78.06 118 GLU A CA 1
ATOM 921 C C . GLU A 1 118 ? -12.818 2.239 0.701 1.00 78.06 118 GLU A C 1
ATOM 923 O O . GLU A 1 118 ? -12.097 2.112 1.701 1.00 78.06 118 GLU A O 1
ATOM 928 N N . GLY A 1 119 ? -13.964 1.573 0.593 1.00 83.50 119 GLY A N 1
ATOM 929 C CA . GLY A 1 119 ? -14.271 0.464 1.485 1.00 83.50 119 GLY A CA 1
ATOM 930 C C . GLY A 1 119 ? -13.300 -0.698 1.259 1.00 83.50 119 GLY A C 1
ATOM 931 O O . GLY A 1 119 ? -12.630 -0.807 0.229 1.00 83.50 119 GLY A O 1
ATOM 932 N N . LEU A 1 120 ? -13.176 -1.583 2.249 1.00 85.12 120 LEU A N 1
ATOM 933 C CA . LEU A 1 120 ? -12.238 -2.709 2.162 1.00 85.12 120 LEU A CA 1
ATOM 934 C C . LEU A 1 120 ? -12.521 -3.632 0.967 1.00 85.12 120 LEU A C 1
ATOM 936 O O . LEU A 1 120 ? -11.582 -4.182 0.392 1.00 85.12 120 LEU A O 1
ATOM 940 N N . LYS A 1 121 ? -13.790 -3.812 0.584 1.00 85.25 121 LYS A N 1
ATOM 941 C CA . LYS A 1 121 ? -14.162 -4.645 -0.572 1.00 85.25 121 LYS A CA 1
ATOM 942 C C . LYS A 1 121 ? -13.721 -3.995 -1.879 1.00 85.25 121 LYS A C 1
ATOM 944 O O . LYS A 1 121 ? -13.152 -4.659 -2.743 1.00 85.25 121 LYS A O 1
ATOM 949 N N . GLU A 1 122 ? -13.954 -2.700 -1.990 1.00 86.06 122 GLU A N 1
ATOM 950 C CA . GLU A 1 122 ? -13.659 -1.873 -3.149 1.00 86.06 122 GLU A CA 1
ATOM 951 C C . GLU A 1 122 ? -12.135 -1.741 -3.333 1.00 86.06 122 GLU A C 1
ATOM 953 O O . GLU A 1 122 ? -11.613 -1.987 -4.423 1.00 86.06 122 GLU A O 1
ATOM 958 N N . LEU A 1 123 ? -11.397 -1.505 -2.241 1.00 85.69 123 LEU A N 1
ATOM 959 C CA . LEU A 1 123 ? -9.930 -1.482 -2.223 1.00 85.69 123 LEU A CA 1
ATOM 960 C C . LEU A 1 123 ? -9.305 -2.826 -2.596 1.00 85.69 123 LEU A C 1
ATOM 962 O O . LEU A 1 123 ? -8.288 -2.845 -3.284 1.00 85.69 123 LEU A O 1
ATOM 966 N N . LEU A 1 124 ? -9.901 -3.947 -2.180 1.00 86.94 124 LEU A N 1
ATOM 967 C CA . LEU A 1 124 ? -9.407 -5.277 -2.542 1.00 86.94 124 LEU A CA 1
ATOM 968 C C . LEU A 1 124 ? -9.530 -5.524 -4.048 1.00 86.94 124 LEU A C 1
ATOM 970 O O . LEU A 1 124 ? -8.594 -6.030 -4.671 1.00 86.94 124 LEU A O 1
ATOM 974 N N . VAL A 1 125 ? -10.669 -5.158 -4.643 1.00 88.50 125 VAL A N 1
ATOM 975 C CA . VAL A 1 125 ? -10.876 -5.267 -6.095 1.00 88.50 125 VAL A CA 1
ATOM 976 C C . VAL A 1 125 ? -9.905 -4.349 -6.838 1.00 88.50 125 VAL A C 1
ATOM 978 O O . VAL A 1 125 ? -9.230 -4.798 -7.769 1.00 88.50 125 VAL A O 1
ATOM 981 N N . LYS A 1 126 ? -9.768 -3.096 -6.387 1.00 86.12 126 LYS A N 1
ATOM 982 C CA . LYS A 1 126 ? -8.831 -2.125 -6.962 1.00 86.12 126 LYS A CA 1
ATOM 983 C C . LYS A 1 126 ? -7.385 -2.623 -6.892 1.00 86.12 126 LYS A C 1
ATOM 985 O O . LYS A 1 126 ? -6.716 -2.655 -7.922 1.00 86.12 126 LYS A O 1
ATOM 990 N N . GLY A 1 127 ? -6.931 -3.091 -5.729 1.00 85.88 127 GLY A N 1
ATOM 991 C CA . GLY A 1 127 ? -5.581 -3.628 -5.528 1.00 85.88 127 GLY A CA 1
ATOM 992 C C . GLY A 1 127 ? -5.268 -4.802 -6.458 1.00 85.88 127 GLY A C 1
ATOM 993 O O . GLY A 1 127 ? -4.259 -4.774 -7.158 1.00 85.88 127 GLY A O 1
ATOM 994 N N . LYS A 1 128 ? -6.178 -5.780 -6.570 1.00 88.00 128 LYS A N 1
ATOM 995 C CA . LYS A 1 128 ? -6.012 -6.912 -7.503 1.00 88.00 128 LYS A CA 1
ATOM 996 C C . LYS A 1 128 ? -5.964 -6.479 -8.967 1.00 88.00 128 LYS A C 1
ATOM 998 O O . LYS A 1 128 ? -5.217 -7.054 -9.755 1.00 88.00 128 LYS A O 1
ATOM 1003 N N . SER A 1 129 ? -6.764 -5.482 -9.345 1.00 87.56 129 SER A N 1
ATOM 1004 C CA . SER A 1 129 ? -6.751 -4.962 -10.715 1.00 87.56 129 SER A CA 1
ATOM 1005 C C . SER A 1 129 ? -5.427 -4.267 -11.055 1.00 87.56 129 SER A C 1
ATOM 1007 O O . SER A 1 129 ? -4.919 -4.444 -12.161 1.00 87.56 129 SER A O 1
ATOM 1009 N N . LEU A 1 130 ? -4.842 -3.539 -10.097 1.00 83.94 130 LEU A N 1
ATOM 1010 C CA . LEU A 1 130 ? -3.545 -2.878 -10.249 1.00 83.94 130 LEU A CA 1
ATOM 1011 C C . LEU A 1 130 ? -2.402 -3.896 -10.309 1.00 83.94 130 LEU A C 1
ATOM 1013 O O . LEU A 1 130 ? -1.531 -3.773 -11.165 1.00 83.94 130 LEU A O 1
ATOM 1017 N N . GLU A 1 131 ? -2.442 -4.949 -9.487 1.00 81.25 131 GLU A N 1
ATOM 1018 C CA . GLU A 1 131 ? -1.479 -6.055 -9.576 1.00 81.25 131 GLU A CA 1
ATOM 1019 C C . GLU A 1 131 ? -1.516 -6.745 -10.938 1.00 81.25 131 GLU A C 1
ATOM 1021 O O . GLU A 1 131 ? -0.470 -6.964 -11.543 1.00 81.25 131 GLU A O 1
ATOM 1026 N N . ALA A 1 132 ? -2.708 -7.037 -11.465 1.00 85.12 132 ALA A N 1
ATOM 1027 C CA . ALA A 1 132 ? -2.837 -7.664 -12.778 1.00 85.12 132 ALA A CA 1
ATOM 1028 C C . ALA A 1 132 ? -2.262 -6.782 -13.903 1.00 85.12 132 ALA A C 1
ATOM 1030 O O . ALA A 1 132 ? -1.616 -7.289 -14.823 1.00 85.12 132 ALA A O 1
ATOM 1031 N N . GLN A 1 133 ? -2.467 -5.462 -13.825 1.00 78.88 133 GLN A N 1
ATOM 1032 C CA . GLN A 1 133 ? -1.901 -4.507 -14.783 1.00 78.88 133 GLN A CA 1
ATOM 1033 C C . GLN A 1 133 ? -0.378 -4.422 -14.671 1.00 78.88 133 GLN A C 1
ATOM 1035 O O . GLN A 1 133 ? 0.314 -4.499 -15.690 1.00 78.88 133 GLN A O 1
ATOM 1040 N N . ARG A 1 134 ? 0.146 -4.341 -13.444 1.00 77.94 134 ARG A N 1
ATOM 1041 C CA . ARG A 1 134 ? 1.585 -4.364 -13.173 1.00 77.94 134 ARG A CA 1
ATOM 1042 C C . ARG A 1 134 ? 2.233 -5.628 -13.723 1.00 77.94 134 ARG A C 1
ATOM 1044 O O . ARG A 1 134 ? 3.229 -5.544 -14.436 1.00 77.94 134 ARG A O 1
ATOM 1051 N N . ASP A 1 135 ? 1.675 -6.793 -13.413 1.00 80.25 135 ASP A N 1
ATOM 1052 C CA . ASP A 1 135 ? 2.240 -8.079 -13.821 1.00 80.25 135 ASP A CA 1
ATOM 1053 C C . ASP A 1 135 ? 2.260 -8.218 -15.351 1.00 80.25 135 ASP A C 1
ATOM 1055 O O . ASP A 1 135 ? 3.196 -8.783 -15.925 1.00 80.25 135 ASP A O 1
ATOM 1059 N N . LEU A 1 136 ? 1.261 -7.656 -16.037 1.00 78.88 136 LEU A N 1
ATOM 1060 C CA . LEU A 1 136 ? 1.235 -7.589 -17.495 1.00 78.88 136 LEU A CA 1
ATOM 1061 C C . LEU A 1 136 ? 2.297 -6.626 -18.048 1.00 78.88 136 LEU A C 1
ATOM 1063 O O . LEU A 1 136 ? 2.941 -6.949 -19.050 1.00 78.88 136 LEU A O 1
ATOM 1067 N N . ALA A 1 137 ? 2.510 -5.476 -17.405 1.00 71.19 137 ALA A N 1
ATOM 1068 C CA . ALA A 1 137 ? 3.538 -4.511 -17.794 1.00 71.19 137 ALA A CA 1
ATOM 1069 C C . ALA A 1 137 ? 4.956 -5.071 -17.588 1.00 71.19 137 ALA A C 1
ATOM 1071 O O . ALA A 1 137 ? 5.762 -5.038 -18.517 1.00 71.19 137 ALA A O 1
ATOM 1072 N N . MET A 1 138 ? 5.227 -5.701 -16.441 1.00 72.81 138 MET A N 1
ATOM 1073 C CA . MET A 1 138 ? 6.511 -6.356 -16.149 1.00 72.81 138 MET A CA 1
ATOM 1074 C C . MET A 1 138 ? 6.858 -7.456 -17.161 1.00 72.81 138 MET A C 1
ATOM 1076 O O . MET A 1 138 ? 8.017 -7.627 -17.535 1.00 72.81 138 MET A O 1
ATOM 1080 N N . ARG A 1 139 ? 5.859 -8.201 -17.656 1.00 77.00 139 ARG A N 1
ATOM 1081 C CA . ARG A 1 139 ? 6.086 -9.203 -18.712 1.00 77.00 139 ARG A CA 1
ATOM 1082 C C . ARG A 1 139 ? 6.526 -8.578 -20.034 1.00 77.00 139 ARG A C 1
ATOM 1084 O O . ARG A 1 139 ? 7.308 -9.205 -20.743 1.00 77.00 139 AR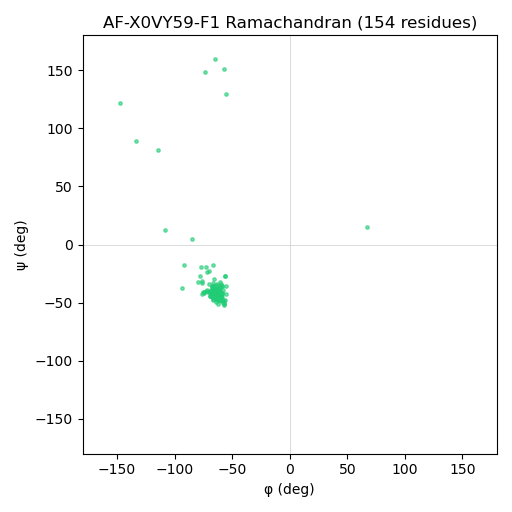G A O 1
ATOM 1091 N N . LYS A 1 140 ? 6.012 -7.393 -20.378 1.00 71.06 140 LYS A N 1
ATOM 1092 C CA . LYS A 1 140 ? 6.378 -6.671 -21.607 1.00 71.06 140 LYS A CA 1
ATOM 1093 C C . LYS A 1 140 ? 7.769 -6.049 -21.501 1.00 71.06 140 LYS A C 1
ATOM 1095 O O . LYS A 1 140 ? 8.535 -6.154 -22.454 1.00 71.06 140 LYS A O 1
ATOM 1100 N N . ASP A 1 141 ? 8.093 -5.474 -20.346 1.00 68.25 141 ASP A N 1
ATOM 1101 C CA . ASP A 1 141 ? 9.377 -4.816 -20.070 1.00 68.25 141 ASP A CA 1
ATOM 1102 C C . ASP A 1 141 ? 10.573 -5.749 -20.322 1.00 68.25 141 ASP A C 1
ATOM 1104 O O . ASP A 1 141 ? 11.509 -5.408 -21.042 1.00 68.25 141 ASP A O 1
ATOM 1108 N N . ARG A 1 142 ? 10.457 -7.014 -19.897 1.00 72.25 142 ARG A N 1
ATOM 1109 C CA . ARG A 1 142 ? 11.500 -8.034 -20.093 1.00 72.25 142 ARG A CA 1
ATOM 1110 C C . ARG A 1 142 ? 11.912 -8.251 -21.559 1.00 72.25 142 ARG A C 1
ATOM 1112 O O . ARG A 1 142 ? 13.040 -8.658 -21.821 1.00 72.25 142 ARG A O 1
ATOM 1119 N N . TYR A 1 143 ? 11.028 -8.000 -22.527 1.00 72.81 143 TYR A N 1
ATOM 1120 C CA . TYR A 1 143 ? 11.383 -8.104 -23.948 1.00 72.81 143 TYR A CA 1
ATOM 1121 C C . TYR A 1 143 ? 12.224 -6.917 -24.435 1.00 72.81 143 TYR A C 1
ATOM 1123 O O . TYR A 1 143 ? 13.073 -7.104 -25.308 1.00 72.81 143 TYR A O 1
ATOM 1131 N N . PHE A 1 1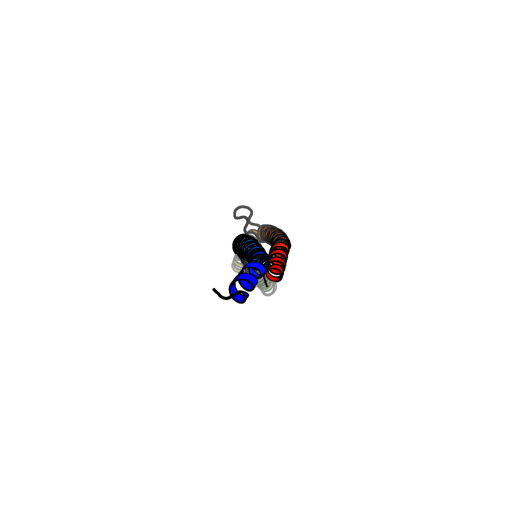44 ? 12.026 -5.724 -23.867 1.00 70.75 144 PHE A N 1
ATOM 1132 C CA . PHE A 1 144 ? 12.860 -4.559 -24.163 1.00 70.75 144 PHE A CA 1
ATOM 1133 C C . PHE A 1 144 ? 14.272 -4.733 -23.600 1.00 70.75 144 PHE A C 1
ATOM 1135 O O . PHE A 1 144 ? 15.235 -4.455 -24.315 1.00 70.75 144 PHE A O 1
ATOM 1142 N N . ASP A 1 145 ? 14.401 -5.301 -22.398 1.00 72.00 145 ASP A N 1
ATOM 1143 C CA . ASP A 1 145 ? 15.703 -5.636 -21.805 1.00 72.00 145 ASP A CA 1
ATOM 1144 C C . ASP A 1 145 ? 16.496 -6.628 -22.665 1.00 72.00 145 ASP A C 1
ATOM 1146 O O . ASP A 1 145 ? 17.685 -6.427 -22.917 1.00 72.00 145 ASP A O 1
ATOM 1150 N N . TYR A 1 146 ? 15.843 -7.675 -23.185 1.00 76.62 146 TYR A N 1
ATOM 1151 C CA . TYR A 1 146 ? 16.497 -8.604 -24.112 1.00 76.62 146 TYR A CA 1
ATOM 1152 C C . TYR A 1 146 ? 16.913 -7.924 -25.420 1.00 76.62 146 TYR A C 1
ATOM 1154 O O . TYR A 1 146 ? 18.007 -8.188 -25.919 1.00 76.62 146 TYR A O 1
ATOM 1162 N N . GLY A 1 147 ? 16.080 -7.032 -25.967 1.00 74.50 147 GLY A N 1
ATOM 1163 C CA . GLY A 1 147 ? 16.417 -6.264 -27.168 1.00 74.50 147 GLY A CA 1
ATOM 1164 C C . GLY A 1 147 ? 17.635 -5.360 -26.963 1.00 74.50 147 GLY A C 1
ATOM 1165 O O . GLY A 1 147 ? 18.536 -5.344 -27.802 1.00 74.50 147 GLY A O 1
ATOM 1166 N N . LEU A 1 148 ? 17.699 -4.667 -25.823 1.00 75.69 148 LEU A N 1
ATOM 1167 C CA . LEU A 1 148 ? 18.848 -3.846 -25.438 1.00 75.69 148 LEU A CA 1
ATOM 1168 C C . LEU A 1 148 ? 20.116 -4.684 -25.263 1.00 75.69 148 LEU A C 1
ATOM 1170 O O . LEU A 1 148 ? 21.151 -4.337 -25.830 1.00 75.69 148 LEU A O 1
ATOM 1174 N N . ALA A 1 149 ? 20.031 -5.806 -24.544 1.00 78.69 149 ALA A N 1
ATOM 1175 C CA . ALA A 1 149 ? 21.171 -6.692 -24.329 1.00 78.69 149 ALA A CA 1
ATOM 1176 C C . ALA A 1 149 ? 21.725 -7.244 -25.653 1.00 78.69 149 ALA A C 1
ATOM 1178 O O . ALA A 1 149 ? 22.937 -7.245 -25.866 1.00 78.69 149 ALA A O 1
ATOM 1179 N N . LEU A 1 150 ? 20.849 -7.661 -26.574 1.00 80.75 150 LEU A N 1
ATOM 1180 C CA . LEU A 1 150 ? 21.253 -8.163 -27.890 1.00 80.75 150 LEU A CA 1
ATOM 1181 C C . LEU A 1 150 ? 21.883 -7.072 -28.764 1.00 80.75 150 LEU A C 1
ATOM 1183 O O . LEU A 1 150 ? 22.892 -7.333 -29.416 1.00 80.75 150 LEU A O 1
ATOM 1187 N N . LEU A 1 151 ? 21.334 -5.852 -28.759 1.00 77.94 151 LEU A N 1
ATOM 1188 C CA . LEU A 1 151 ? 21.930 -4.717 -29.472 1.00 77.94 151 LEU A CA 1
ATOM 1189 C C . LEU A 1 151 ? 23.304 -4.356 -28.906 1.00 77.94 151 LEU A C 1
ATOM 1191 O O . LEU A 1 151 ? 24.218 -4.063 -29.670 1.00 77.94 151 LEU A O 1
ATOM 1195 N N . GLN A 1 152 ? 23.474 -4.420 -27.587 1.00 80.12 152 GLN A N 1
ATOM 1196 C CA . GLN A 1 152 ? 24.756 -4.143 -26.951 1.00 80.12 152 GLN A CA 1
ATOM 1197 C C . GLN A 1 152 ? 25.805 -5.209 -27.295 1.00 80.12 152 GLN A C 1
ATOM 1199 O O . GLN A 1 152 ? 26.931 -4.851 -27.628 1.00 80.12 152 GLN A O 1
ATOM 1204 N N . ILE A 1 153 ? 25.426 -6.493 -27.314 1.00 80.25 153 ILE A N 1
ATOM 1205 C CA . ILE A 1 153 ? 26.288 -7.584 -27.802 1.00 80.25 153 ILE A CA 1
ATOM 1206 C C . ILE A 1 153 ? 26.640 -7.395 -29.284 1.00 80.25 153 ILE A C 1
ATOM 1208 O O . ILE A 1 153 ? 27.746 -7.720 -29.689 1.00 80.25 153 ILE A O 1
ATOM 1212 N N . ALA A 1 154 ? 25.724 -6.872 -30.102 1.00 75.81 154 ALA A N 1
ATOM 1213 C CA . ALA A 1 154 ? 25.981 -6.634 -31.522 1.00 75.81 154 ALA A CA 1
ATOM 1214 C C . ALA A 1 154 ? 26.923 -5.443 -31.797 1.00 75.81 154 ALA A C 1
ATOM 1216 O O . ALA A 1 154 ? 27.443 -5.335 -32.909 1.00 75.81 154 ALA A O 1
ATOM 1217 N N . ILE A 1 155 ? 27.094 -4.535 -30.829 1.00 77.44 155 ILE A N 1
ATOM 1218 C CA . ILE A 1 155 ? 27.937 -3.333 -30.943 1.00 77.44 155 ILE A CA 1
ATOM 1219 C C . ILE A 1 155 ? 29.359 -3.572 -30.410 1.00 77.44 155 ILE A C 1
ATOM 1221 O O . ILE A 1 155 ? 30.295 -2.998 -30.968 1.00 77.44 155 ILE A O 1
ATOM 1225 N N . VAL A 1 156 ? 29.502 -4.347 -29.325 1.00 77.50 156 VAL A N 1
ATOM 1226 C CA . VAL A 1 156 ? 30.787 -4.677 -28.666 1.00 77.50 156 VAL A CA 1
ATOM 1227 C C . VAL A 1 156 ? 31.596 -5.668 -29.496 1.00 77.50 156 VAL A C 1
ATOM 1229 O O . VAL A 1 156 ? 32.813 -5.419 -29.648 1.00 77.50 156 VAL A O 1
#

Foldseek 3Di:
DDPVVVVVVVVCPVVVVVVVVLVVVLVVLVVVLVVLVVVLVVLVVVLVVLVVVLVVLVVLLVVLVVVLVVLVVVLVVLVVVCVVCVPDDPVRVVVSVVSSVVSVVVSVCLQDPPPVLNRSVSSVVVSVVSVVVSVVSVVVSVVSVVVSVVSVVVND

Solvent-accessible surface area (backbone atoms only — not comparable to full-atom values): 8346 Å² total; per-residue (Å²): 134,55,74,65,58,55,53,52,54,60,65,39,52,65,51,54,53,50,53,50,51,51,53,51,50,51,51,53,51,49,53,52,47,52,54,50,50,55,51,48,59,50,51,53,48,54,51,51,51,48,49,50,54,30,49,51,42,47,52,51,42,51,53,53,51,50,55,42,50,53,44,50,52,54,38,53,52,54,52,48,50,58,69,73,42,82,82,58,51,71,70,57,52,52,55,50,52,53,50,42,51,54,41,52,53,52,42,49,44,52,48,52,30,83,89,78,48,70,5,47,57,45,33,52,54,50,31,54,53,42,48,54,50,45,57,55,48,57,62,54,50,55,55,52,54,51,50,51,53,52,51,50,64,74,69,109

Organism: NCBI:txid412755

Radius of gyration: 34.57 Å; Cα contacts (8 Å, |Δi|>4): 81; chains: 1; bounding box: 88×19×93 Å